Protein AF-A0A699WCF1-F1 (afdb_monomer)

pLDDT: mean 75.1, std 11.13, range [39.31, 93.75]

Sequence (59 aa):
GTVSKEKRVEDVPVVRNFPGVFPEDLPGLPSPRQVEFRIDLIPGATPVAQPGTDTMSSK

Mean predicted aligned error: 17.05 Å

Organism: Tanacetum cinerariifolium (NCBI:txid118510)

Foldseek 3Di:
DDDDDDQDPVNDPDPPDPDCPDPPDDDPDPDDDPDDDDDDDDPPDDDDDDPPPPPPPDD

Radius of gyration: 25.82 Å; Cα contacts (8 Å, |Δi|>4): 0; chains: 1; bounding box: 88×29×39 Å

Solvent-accessible surface area (backbone atoms only — not comparable to full-atom values): 4723 Å² total; per-residue (Å²): 131,86,82,75,78,80,83,51,79,86,74,53,86,76,86,84,79,70,89,70,79,67,60,98,59,82,77,71,83,74,75,91,66,98,66,86,85,82,82,87,73,64,93,86,71,73,91,84,83,79,81,80,82,78,71,79,80,82,127

Secondary structure (DSSP, 8-state):
-----PPPGGGS------TTSS-SSPPPPPS--------PPPTT---------------

Structure (mmCIF, N/CA/C/O backbone):
data_AF-A0A699WCF1-F1
#
_entry.id   AF-A0A699WCF1-F1
#
loop_
_atom_site.group_PDB
_atom_site.id
_atom_site.type_symbol
_atom_site.label_atom_id
_atom_site.label_alt_id
_atom_site.label_comp_id
_atom_site.label_asym_id
_atom_site.label_entity_id
_atom_site.label_seq_id
_atom_site.pdbx_PDB_ins_code
_atom_site.Cartn_x
_atom_site.Cartn_y
_atom_site.Cartn_z
_atom_site.occupancy
_atom_site.B_iso_or_equiv
_atom_site.auth_seq_id
_atom_site.auth_comp_id
_atom_site.auth_asym_id
_atom_site.auth_atom_id
_atom_site.pdbx_PDB_model_num
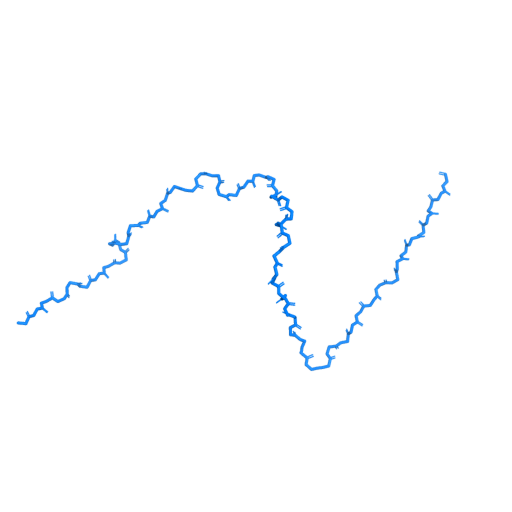ATOM 1 N N . GLY A 1 1 ? -48.080 0.305 0.073 1.00 39.31 1 GLY A N 1
ATOM 2 C CA . GLY A 1 1 ? -46.714 0.282 -0.478 1.00 39.31 1 GLY A CA 1
ATOM 3 C C . GLY A 1 1 ? -45.780 0.812 0.578 1.00 39.31 1 GLY A C 1
ATOM 4 O O . GLY A 1 1 ? -46.037 1.889 1.099 1.00 39.31 1 GLY A O 1
ATOM 5 N N . THR A 1 2 ? -44.778 0.038 0.977 1.00 41.81 2 THR A N 1
ATOM 6 C CA . THR A 1 2 ? -43.791 0.471 1.971 1.00 41.81 2 THR A CA 1
ATOM 7 C C . THR A 1 2 ? -42.873 1.501 1.328 1.00 41.81 2 THR A C 1
ATOM 9 O O . THR A 1 2 ? -42.160 1.175 0.383 1.00 41.81 2 THR A O 1
ATOM 12 N N . VAL A 1 3 ? -42.896 2.742 1.812 1.00 62.78 3 VAL A N 1
ATOM 13 C CA . VAL A 1 3 ? -41.911 3.749 1.409 1.00 62.78 3 VAL A CA 1
ATOM 14 C C . VAL A 1 3 ? -40.587 3.352 2.058 1.00 62.78 3 VAL A C 1
ATOM 16 O O . VAL A 1 3 ? -40.385 3.548 3.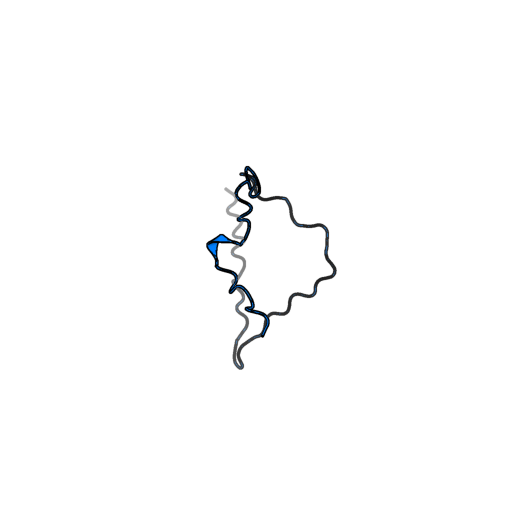255 1.00 62.78 3 VAL A O 1
ATOM 19 N N . SER A 1 4 ? -39.706 2.722 1.286 1.00 66.81 4 SER A N 1
ATOM 20 C CA . SER A 1 4 ? -38.321 2.495 1.683 1.00 66.81 4 SER A CA 1
ATOM 21 C C . SER A 1 4 ? -37.636 3.853 1.784 1.00 66.81 4 SER A C 1
ATOM 23 O O . SER A 1 4 ? -37.433 4.531 0.780 1.00 66.81 4 SER A O 1
ATOM 25 N N . LYS A 1 5 ? -37.335 4.271 3.015 1.00 71.25 5 LYS A N 1
ATOM 26 C CA . LYS A 1 5 ? -36.576 5.489 3.298 1.00 71.25 5 LYS A CA 1
ATOM 27 C C . LYS A 1 5 ? -35.189 5.332 2.670 1.00 71.25 5 LYS A C 1
ATOM 29 O O . LYS A 1 5 ? -34.423 4.464 3.086 1.00 71.25 5 LYS A O 1
ATOM 34 N N . GLU A 1 6 ? -34.904 6.127 1.648 1.00 76.81 6 GLU A N 1
ATOM 35 C CA . GLU A 1 6 ? -33.587 6.177 1.021 1.00 76.81 6 GLU A CA 1
ATOM 36 C C . GLU A 1 6 ? -32.569 6.647 2.064 1.00 76.81 6 GLU A C 1
ATOM 38 O O . GLU A 1 6 ? -32.707 7.738 2.621 1.00 76.81 6 GLU A O 1
ATOM 43 N N . LYS A 1 7 ? -31.606 5.779 2.397 1.00 78.44 7 LYS A N 1
ATOM 44 C CA . LYS A 1 7 ? -30.548 6.092 3.362 1.00 78.44 7 LYS A CA 1
ATOM 45 C C . LYS A 1 7 ? -29.602 7.090 2.713 1.00 78.44 7 LYS A C 1
ATOM 47 O O . LYS A 1 7 ? -29.047 6.799 1.652 1.00 78.44 7 LYS A O 1
ATOM 52 N N . ARG A 1 8 ? -29.433 8.251 3.337 1.00 85.06 8 ARG A N 1
ATOM 53 C CA . ARG A 1 8 ? -28.531 9.291 2.847 1.00 85.06 8 ARG A CA 1
ATOM 54 C C . ARG A 1 8 ? -27.131 9.066 3.408 1.00 85.06 8 ARG A C 1
ATOM 56 O O . ARG A 1 8 ? -26.961 8.377 4.412 1.00 85.06 8 ARG A O 1
ATOM 63 N N . VAL A 1 9 ? -26.114 9.626 2.759 1.00 76.69 9 VAL A N 1
ATOM 64 C CA . VAL A 1 9 ? -24.714 9.484 3.203 1.00 76.69 9 VAL A CA 1
ATOM 65 C C . VAL A 1 9 ? -24.528 10.061 4.610 1.00 76.69 9 VAL A C 1
ATOM 67 O O . VAL A 1 9 ? -23.743 9.538 5.396 1.00 76.69 9 VAL A O 1
ATOM 70 N N . GLU A 1 10 ? -25.316 11.073 4.963 1.00 78.00 10 GLU A N 1
ATOM 71 C CA . GLU A 1 10 ? -25.336 11.704 6.283 1.00 78.00 10 GLU A CA 1
ATOM 72 C C . GLU A 1 10 ? -25.900 10.788 7.386 1.00 78.00 10 GLU A C 1
ATOM 74 O O . GLU A 1 10 ? -25.642 11.032 8.563 1.00 78.00 10 GLU A O 1
ATOM 79 N N . ASP A 1 11 ? -26.630 9.722 7.027 1.00 84.31 11 ASP A N 1
ATOM 80 C CA . ASP A 1 11 ? -27.143 8.721 7.975 1.00 84.31 11 ASP A CA 1
ATOM 81 C C . ASP A 1 11 ? -26.075 7.679 8.364 1.00 84.31 11 ASP A C 1
ATOM 83 O O . ASP A 1 11 ? -26.306 6.840 9.240 1.00 84.31 11 ASP A O 1
ATOM 87 N N . VAL A 1 12 ? -24.909 7.689 7.706 1.00 80.88 12 VAL A N 1
ATOM 88 C CA . VAL A 1 12 ? -23.799 6.789 8.027 1.00 80.88 12 VAL A CA 1
ATOM 89 C C . VAL A 1 12 ? -23.044 7.360 9.229 1.00 80.88 12 VAL A C 1
ATOM 91 O O . VAL A 1 12 ? -22.472 8.447 9.120 1.00 80.88 12 VAL A O 1
ATOM 94 N N . PRO A 1 13 ? -22.987 6.655 10.377 1.00 76.56 13 PRO A N 1
ATOM 95 C CA . PRO A 1 13 ? -22.215 7.122 11.518 1.00 76.56 13 PRO A CA 1
ATOM 96 C C . PRO A 1 13 ? -20.735 7.179 11.131 1.00 76.56 13 PRO A C 1
ATOM 98 O O . PRO A 1 13 ? -20.062 6.156 11.004 1.00 76.56 13 PRO A O 1
ATOM 101 N N . VAL A 1 14 ? -20.226 8.393 10.921 1.00 73.31 14 VAL A N 1
ATOM 102 C CA . VAL A 1 14 ? -18.811 8.606 10.632 1.00 73.31 14 VAL A CA 1
ATOM 103 C C . VAL A 1 14 ? -18.046 8.433 11.937 1.00 73.31 14 VAL A C 1
ATOM 105 O O . VAL A 1 14 ? -18.085 9.290 12.821 1.00 73.31 14 VAL A O 1
ATOM 108 N N . VAL A 1 15 ? -17.341 7.312 12.075 1.00 70.62 15 VAL A N 1
ATOM 109 C CA . VAL A 1 15 ? -16.424 7.082 13.195 1.00 70.62 15 VAL A CA 1
ATOM 110 C C . VAL A 1 15 ? -15.246 8.050 13.038 1.00 70.62 15 VAL A C 1
ATOM 112 O O . VAL A 1 15 ? -14.301 7.781 12.303 1.00 70.62 15 VAL A O 1
ATOM 115 N N . ARG A 1 16 ? -15.324 9.224 13.676 1.00 70.06 16 ARG A N 1
ATOM 116 C CA . ARG A 1 16 ? -14.285 10.270 13.618 1.00 70.06 16 ARG A CA 1
ATOM 117 C C . ARG A 1 16 ? -13.510 10.423 14.919 1.00 70.06 16 ARG A C 1
ATOM 119 O O . ARG A 1 16 ? -13.343 11.540 15.380 1.00 70.06 16 ARG A O 1
ATO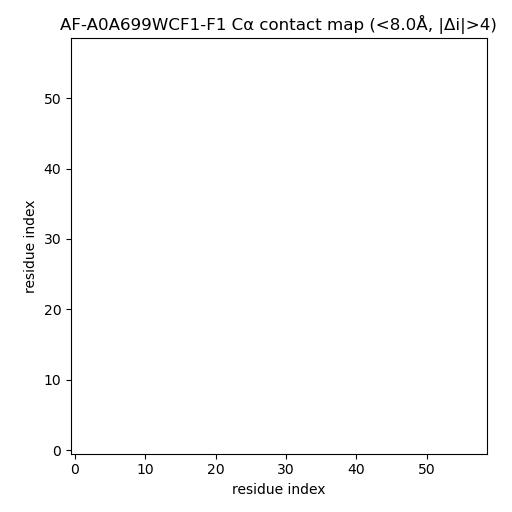M 126 N N . ASN A 1 17 ? -12.981 9.339 15.475 1.00 65.44 17 ASN A N 1
ATOM 127 C CA . ASN A 1 17 ? -11.901 9.447 16.454 1.00 65.44 17 ASN A CA 1
ATOM 128 C C . ASN A 1 17 ? -10.903 8.313 16.241 1.00 65.44 17 ASN A C 1
ATOM 130 O O . ASN A 1 17 ? -11.032 7.236 16.811 1.00 65.44 17 ASN A O 1
ATOM 134 N N . PHE A 1 18 ? -9.887 8.603 15.432 1.00 71.00 18 PHE A N 1
ATOM 135 C CA . PHE A 1 18 ? -8.673 7.802 15.326 1.00 71.00 18 PHE A CA 1
ATOM 136 C C . PHE A 1 18 ? -7.449 8.578 15.854 1.00 71.00 18 PHE A C 1
ATOM 138 O O . PHE A 1 18 ? -6.474 8.740 15.118 1.00 71.00 18 PHE A O 1
ATOM 145 N N . PRO A 1 19 ? -7.469 9.130 17.085 1.00 64.38 19 PRO A N 1
ATOM 146 C CA . PRO A 1 19 ? -6.256 9.710 17.646 1.00 64.38 19 PRO A CA 1
ATOM 147 C C . PRO A 1 19 ? -5.234 8.578 17.859 1.00 64.38 19 PRO A C 1
ATOM 149 O O . PRO A 1 19 ? -5.482 7.667 18.643 1.00 64.38 19 PRO A O 1
ATOM 152 N N . GLY A 1 20 ? -4.120 8.604 17.117 1.00 66.94 20 GLY A N 1
ATOM 153 C CA . GLY A 1 20 ? -3.009 7.653 17.276 1.00 66.94 20 GLY A CA 1
ATOM 154 C C . GLY A 1 20 ? -3.082 6.348 16.468 1.00 66.94 20 GLY A C 1
ATOM 155 O O . GLY A 1 20 ? -2.407 5.389 16.826 1.00 66.94 20 GLY A O 1
ATOM 156 N N . VAL A 1 21 ? -3.876 6.261 15.387 1.00 70.94 21 VAL A N 1
ATOM 157 C CA . VAL A 1 21 ? -3.854 5.067 14.496 1.00 70.94 21 VAL A CA 1
ATOM 158 C C . VAL A 1 21 ? -2.559 4.902 13.716 1.00 70.94 21 VAL A C 1
ATOM 160 O O . VAL A 1 21 ? -2.220 3.792 13.311 1.00 70.94 21 VAL A O 1
ATOM 163 N N . PHE A 1 22 ? -1.852 6.003 13.501 1.00 70.31 22 PHE A N 1
ATOM 164 C CA . PHE A 1 22 ? -0.514 5.982 12.951 1.00 70.31 22 PHE A CA 1
ATOM 165 C C . PHE A 1 22 ? 0.431 6.365 14.081 1.00 70.31 22 PHE A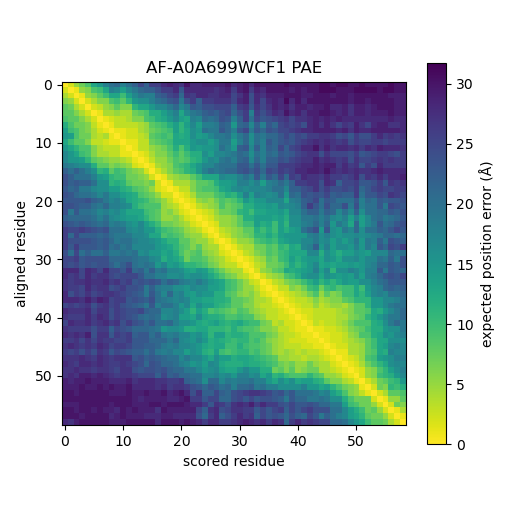 C 1
ATOM 167 O O . PHE A 1 22 ? 0.359 7.506 14.536 1.00 70.31 22 PHE A O 1
ATOM 174 N N . PRO A 1 23 ? 1.249 5.428 14.580 1.00 74.00 23 PRO A N 1
ATOM 175 C CA . PRO A 1 23 ? 2.337 5.789 15.474 1.00 74.00 23 PRO A CA 1
ATOM 176 C C . PRO A 1 23 ? 3.326 6.705 14.738 1.00 74.00 23 PRO A C 1
ATOM 178 O O . PRO A 1 23 ? 3.511 6.578 13.524 1.00 74.00 23 PRO A O 1
ATOM 181 N N . GLU A 1 24 ? 3.942 7.638 15.464 1.00 77.50 24 GLU A N 1
ATOM 182 C CA . GLU A 1 24 ? 4.979 8.537 14.937 1.00 77.50 24 GLU A CA 1
ATOM 183 C C . GLU A 1 24 ? 6.190 7.754 14.402 1.00 77.50 24 GLU A C 1
ATOM 185 O O . GLU A 1 24 ? 6.807 8.162 13.418 1.00 77.50 24 GLU A O 1
ATOM 190 N N . ASP A 1 25 ? 6.464 6.595 15.006 1.00 81.00 25 ASP A N 1
ATOM 191 C CA . ASP A 1 25 ? 7.44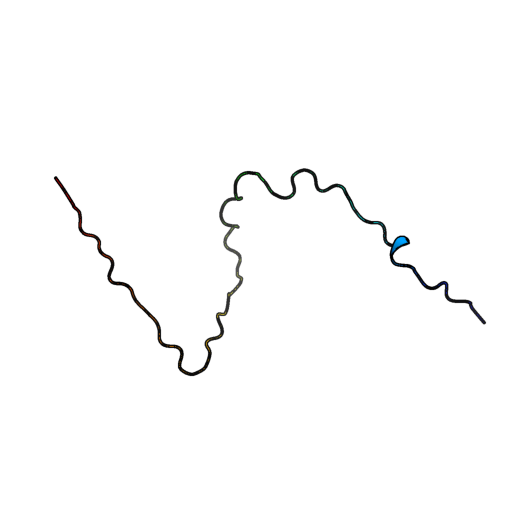9 5.616 14.556 1.00 81.00 25 ASP A CA 1
ATOM 192 C C . ASP A 1 25 ? 6.759 4.422 13.885 1.00 81.00 25 ASP A C 1
ATOM 194 O O . ASP A 1 25 ? 5.731 3.932 14.356 1.00 81.00 25 ASP A O 1
ATOM 198 N N . LEU A 1 26 ? 7.337 3.896 12.799 1.00 78.75 26 LEU A N 1
ATOM 199 C CA . LEU A 1 26 ? 6.788 2.712 12.134 1.00 78.75 26 LEU A CA 1
ATOM 200 C C . LEU A 1 26 ? 6.788 1.518 13.104 1.00 78.75 26 LEU A C 1
ATOM 202 O O . LEU A 1 26 ? 7.838 1.211 13.681 1.00 78.75 26 LEU A O 1
ATOM 206 N N . PRO A 1 27 ? 5.660 0.795 13.266 1.00 71.56 27 PRO A N 1
ATOM 207 C CA . PRO A 1 27 ? 5.683 -0.443 14.023 1.00 71.56 27 PRO A CA 1
ATOM 208 C C . PRO A 1 27 ? 6.684 -1.385 13.351 1.00 71.56 27 PRO A C 1
ATOM 210 O O . PRO A 1 27 ? 6.792 -1.417 12.121 1.00 71.56 27 PRO A O 1
ATOM 213 N N . GLY A 1 28 ? 7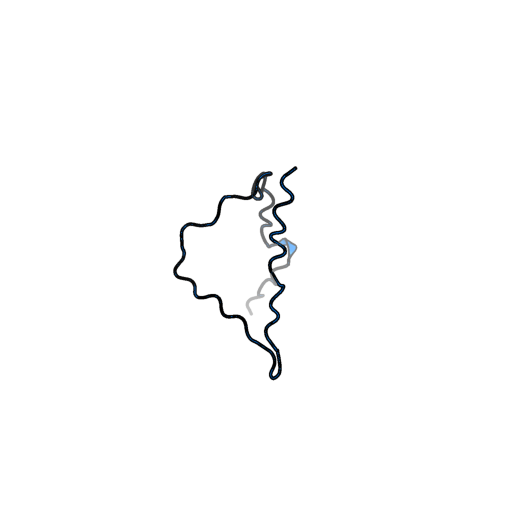.436 -2.136 14.159 1.00 76.94 28 GLY A N 1
ATOM 214 C CA . GLY A 1 28 ? 8.369 -3.136 13.647 1.00 76.94 28 GLY A CA 1
ATOM 215 C C . GLY A 1 28 ? 7.692 -4.093 12.660 1.00 76.94 28 GLY A C 1
ATOM 216 O O . GLY A 1 28 ? 6.462 -4.172 12.588 1.00 76.94 28 GLY A O 1
ATOM 217 N N . LEU A 1 29 ? 8.500 -4.832 11.894 1.00 78.56 29 LEU A N 1
ATOM 218 C CA . LEU A 1 29 ? 7.976 -5.795 10.926 1.00 78.56 29 LEU A CA 1
ATOM 219 C C . LEU A 1 29 ? 6.908 -6.680 11.589 1.00 78.56 29 LEU A C 1
ATOM 221 O O . LEU A 1 29 ? 7.138 -7.181 12.696 1.00 78.56 29 LEU A O 1
ATOM 225 N N . PRO A 1 30 ? 5.740 -6.874 10.948 1.00 72.69 30 PRO A N 1
ATOM 226 C CA . PRO A 1 30 ? 4.729 -7.763 11.494 1.00 72.69 30 PRO A CA 1
ATOM 227 C C . PRO A 1 30 ? 5.352 -9.143 11.719 1.00 72.69 30 PRO A C 1
ATOM 229 O O . PRO A 1 30 ? 6.216 -9.568 10.948 1.00 72.69 30 PRO A O 1
ATOM 232 N N . SER A 1 31 ? 4.895 -9.860 12.752 1.00 76.06 31 SER A N 1
ATOM 233 C CA . SER A 1 31 ? 5.263 -11.268 12.941 1.00 76.06 31 SER A CA 1
ATOM 234 C C . SER A 1 31 ? 5.103 -12.012 11.612 1.00 76.06 31 SER A C 1
ATOM 236 O O . SER A 1 31 ? 4.139 -11.703 10.903 1.00 76.06 31 SER A O 1
ATOM 238 N N . PRO A 1 32 ? 5.995 -12.959 11.262 1.00 76.50 32 PRO A N 1
ATOM 239 C CA . PRO A 1 32 ? 5.944 -13.650 9.980 1.00 76.50 32 PRO A CA 1
ATOM 240 C C . PRO A 1 32 ? 4.531 -14.169 9.710 1.00 76.50 32 PRO A C 1
ATOM 242 O O . PRO A 1 32 ? 4.052 -15.094 10.363 1.00 76.50 32 PRO A O 1
ATOM 245 N N . ARG A 1 33 ? 3.821 -13.520 8.786 1.00 71.12 33 ARG A N 1
ATOM 246 C CA . ARG A 1 33 ? 2.510 -13.980 8.334 1.00 71.12 33 ARG A CA 1
ATOM 247 C C . ARG A 1 33 ? 2.772 -14.965 7.203 1.00 71.12 33 ARG A C 1
ATOM 249 O O . ARG A 1 33 ? 3.592 -14.675 6.337 1.00 71.12 33 ARG A O 1
ATOM 256 N N . GLN A 1 34 ? 2.073 -16.101 7.177 1.00 74.75 34 GLN A N 1
ATOM 257 C CA . GLN A 1 34 ? 2.046 -17.001 6.014 1.00 74.75 34 GLN A CA 1
ATOM 258 C C . GLN A 1 34 ? 1.238 -16.361 4.874 1.00 74.75 34 GLN A C 1
ATOM 260 O O . GLN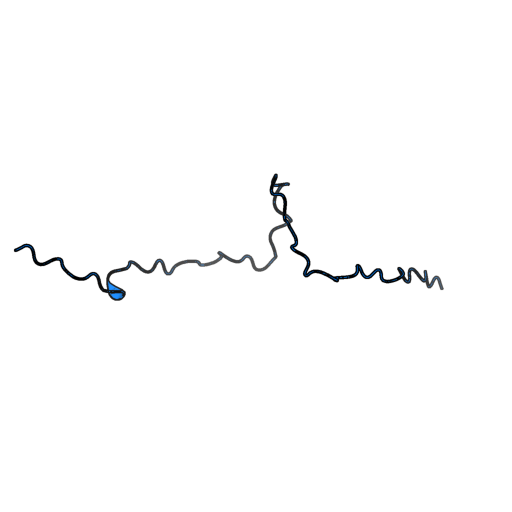 A 1 34 ? 0.192 -16.867 4.477 1.00 74.75 34 GLN A O 1
A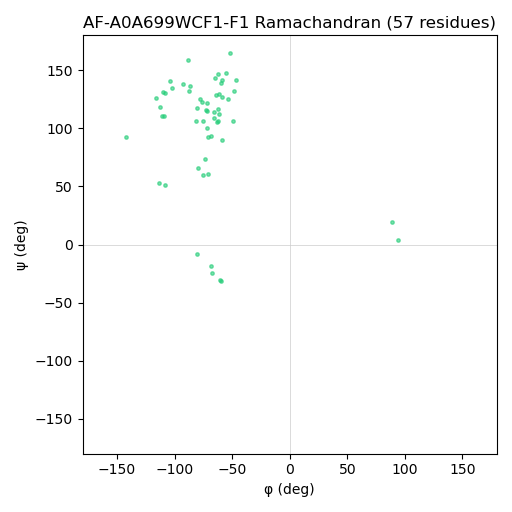TOM 265 N N . VAL A 1 35 ? 1.666 -15.200 4.388 1.00 73.81 35 VAL A N 1
ATOM 266 C CA . VAL A 1 35 ? 1.097 -14.592 3.191 1.00 73.81 35 VAL A CA 1
ATOM 267 C C . VAL A 1 35 ? 2.165 -14.621 2.110 1.00 73.81 35 VAL A C 1
ATOM 269 O O . VAL A 1 35 ? 3.259 -14.083 2.266 1.00 73.81 35 VAL A O 1
ATOM 272 N N . GLU A 1 36 ? 1.860 -15.331 1.032 1.00 77.25 36 GLU A N 1
ATOM 273 C CA . GLU A 1 36 ? 2.682 -15.357 -0.168 1.00 77.25 36 GLU A CA 1
ATOM 274 C C . GLU A 1 36 ? 2.344 -14.102 -0.979 1.00 77.25 36 GLU A C 1
ATOM 276 O O . GLU A 1 36 ? 1.257 -13.993 -1.549 1.00 77.25 36 GLU A O 1
ATOM 281 N N . PHE A 1 37 ? 3.247 -13.119 -0.996 1.00 73.94 37 PHE A N 1
ATOM 282 C CA . PHE A 1 37 ? 3.118 -11.986 -1.908 1.00 73.94 37 PHE A CA 1
ATOM 283 C C . PHE A 1 37 ? 3.570 -12.418 -3.302 1.00 73.94 37 PHE A C 1
ATOM 285 O O . PHE A 1 37 ? 4.689 -12.899 -3.479 1.00 73.94 37 PHE A O 1
ATOM 292 N N . ARG A 1 38 ? 2.696 -12.233 -4.293 1.00 85.25 38 ARG A N 1
ATOM 293 C CA . ARG A 1 38 ? 2.996 -12.469 -5.709 1.00 85.25 38 ARG A CA 1
ATOM 294 C C . ARG A 1 38 ? 3.247 -11.132 -6.390 1.00 85.25 38 ARG A C 1
ATOM 296 O O . ARG A 1 38 ? 2.506 -10.180 -6.161 1.00 85.25 38 ARG A O 1
ATOM 303 N N . ILE A 1 39 ? 4.296 -11.068 -7.203 1.00 86.12 39 ILE A N 1
ATOM 304 C CA . ILE A 1 39 ? 4.584 -9.920 -8.062 1.00 86.12 39 ILE A CA 1
ATOM 305 C C . ILE A 1 39 ? 4.358 -10.389 -9.491 1.00 86.12 39 ILE A C 1
ATOM 307 O O . ILE A 1 39 ? 5.122 -11.206 -10.005 1.00 86.12 39 ILE A O 1
ATOM 311 N N . ASP A 1 40 ? 3.303 -9.879 -10.114 1.00 90.12 40 ASP A N 1
ATOM 312 C CA . ASP A 1 40 ? 3.025 -10.169 -11.512 1.00 90.12 40 ASP A CA 1
ATOM 313 C C . ASP A 1 40 ? 3.974 -9.350 -12.390 1.00 90.12 40 ASP A C 1
ATOM 315 O O . ASP A 1 40 ? 4.032 -8.121 -12.311 1.00 90.12 40 ASP A O 1
ATOM 319 N N . LEU A 1 41 ? 4.741 -10.043 -13.228 1.00 89.38 41 LEU A N 1
ATOM 320 C CA . LEU A 1 41 ? 5.604 -9.411 -14.215 1.00 89.38 41 LEU A CA 1
ATOM 321 C C . LEU A 1 41 ? 4.854 -9.272 -15.535 1.00 89.38 41 LEU A C 1
ATOM 323 O O . LEU A 1 41 ? 4.197 -10.205 -15.998 1.00 89.38 41 LEU A O 1
ATOM 327 N N . ILE A 1 42 ? 5.009 -8.121 -16.185 1.00 93.75 42 ILE A N 1
ATOM 328 C CA . ILE A 1 42 ? 4.614 -7.995 -17.587 1.00 93.75 42 ILE A CA 1
ATOM 329 C C . ILE A 1 42 ? 5.498 -8.918 -18.448 1.00 93.75 42 ILE A C 1
ATOM 331 O O . ILE A 1 42 ? 6.696 -9.055 -18.165 1.00 93.75 42 ILE A O 1
ATOM 335 N N . PRO A 1 43 ? 4.958 -9.547 -19.509 1.00 92.19 43 PRO A N 1
ATOM 336 C CA . PRO A 1 43 ? 5.765 -10.336 -20.433 1.00 92.19 43 PRO A CA 1
ATOM 337 C C . PRO A 1 43 ? 6.938 -9.512 -20.985 1.00 92.19 43 PRO A C 1
ATOM 339 O O . PRO A 1 43 ? 6.737 -8.426 -21.523 1.00 92.19 43 PRO A O 1
ATOM 342 N N . GLY A 1 44 ? 8.163 -10.025 -20.839 1.00 91.31 44 GLY A N 1
ATOM 343 C CA . GLY A 1 44 ? 9.388 -9.346 -21.281 1.00 91.31 44 GLY A CA 1
ATOM 344 C C . GLY A 1 44 ? 10.096 -8.498 -20.217 1.00 91.31 44 GLY A C 1
ATOM 345 O O . GLY A 1 44 ? 11.104 -7.870 -20.532 1.00 91.31 44 GLY A O 1
ATOM 346 N N . ALA A 1 45 ? 9.619 -8.483 -18.967 1.00 91.56 45 ALA A N 1
ATOM 347 C CA . ALA A 1 45 ? 10.372 -7.900 -17.859 1.00 91.56 45 ALA A CA 1
ATOM 348 C C . ALA A 1 45 ? 11.679 -8.678 -17.605 1.00 91.56 45 ALA A C 1
ATOM 350 O O . ALA A 1 45 ? 11.664 -9.896 -17.421 1.00 91.56 45 ALA A O 1
ATOM 351 N N . THR A 1 46 ? 12.801 -7.959 -17.552 1.00 90.31 46 THR A N 1
ATOM 352 C CA . THR A 1 46 ? 14.131 -8.526 -17.292 1.00 90.31 46 THR A CA 1
ATOM 353 C C . THR A 1 46 ? 14.598 -8.130 -15.888 1.00 90.31 46 THR A C 1
ATOM 355 O O . THR A 1 46 ? 14.546 -6.941 -15.562 1.00 90.31 46 THR A O 1
ATOM 358 N N . PRO A 1 47 ? 15.070 -9.071 -15.048 1.00 85.94 47 PRO A N 1
ATOM 359 C CA . PRO A 1 47 ? 15.643 -8.743 -13.746 1.00 85.94 47 PRO A CA 1
ATOM 360 C C . PRO A 1 47 ? 16.857 -7.820 -13.881 1.00 85.94 47 PRO A C 1
ATOM 362 O O . PRO A 1 47 ? 17.704 -8.024 -14.750 1.00 85.94 47 PRO A O 1
ATOM 365 N N . VAL A 1 48 ? 16.966 -6.834 -12.993 1.00 88.19 48 VAL A N 1
ATOM 366 C CA . VAL A 1 48 ? 18.145 -5.968 -12.889 1.00 88.19 48 VAL A CA 1
ATOM 367 C C . VAL A 1 48 ? 18.897 -6.283 -11.601 1.00 88.19 48 VAL A C 1
ATOM 369 O O . VAL A 1 48 ? 18.301 -6.357 -10.529 1.00 88.19 48 VAL A O 1
ATOM 372 N N . ALA A 1 49 ? 20.211 -6.464 -11.709 1.00 84.44 49 ALA A N 1
ATOM 373 C CA . ALA A 1 49 ? 21.113 -6.567 -10.570 1.00 84.44 49 ALA A CA 1
ATOM 374 C C . ALA A 1 49 ? 22.081 -5.382 -10.615 1.00 84.44 49 ALA A C 1
ATOM 376 O O . ALA A 1 49 ? 22.740 -5.157 -11.630 1.00 84.44 49 ALA A O 1
ATOM 377 N N . GLN A 1 50 ? 22.164 -4.618 -9.526 1.00 83.19 50 GLN A N 1
ATOM 378 C CA . GLN A 1 50 ? 23.243 -3.650 -9.351 1.00 83.19 50 GLN A CA 1
ATOM 379 C C . GLN A 1 50 ? 24.435 -4.365 -8.704 1.00 83.19 50 GLN 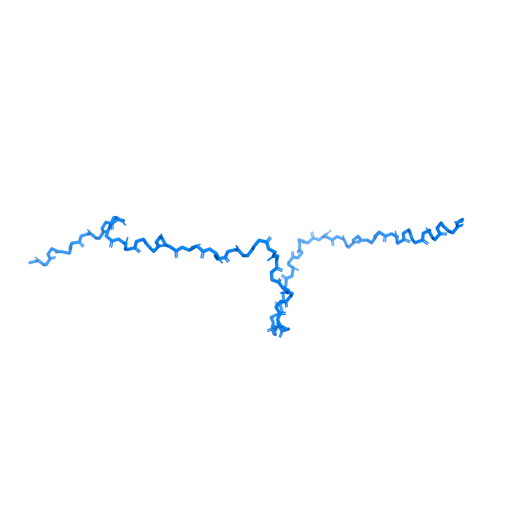A C 1
ATOM 381 O O . GLN A 1 50 ? 24.240 -5.080 -7.718 1.00 83.19 50 GLN A O 1
ATOM 386 N N . PRO A 1 51 ? 25.662 -4.202 -9.230 1.00 80.31 51 PRO A N 1
ATOM 387 C CA . PRO A 1 51 ? 26.857 -4.658 -8.536 1.00 80.31 51 PRO A CA 1
ATOM 388 C C . PRO A 1 51 ? 26.927 -3.970 -7.172 1.00 80.31 51 PRO A C 1
ATOM 390 O O . PRO A 1 51 ? 26.851 -2.743 -7.102 1.00 80.31 51 PRO A O 1
ATOM 393 N N . GLY A 1 52 ? 27.063 -4.748 -6.096 1.00 79.69 52 GLY A N 1
ATOM 394 C CA . GLY A 1 52 ? 27.344 -4.195 -4.777 1.00 79.69 52 GLY A CA 1
ATOM 395 C C . GLY A 1 52 ? 28.695 -3.497 -4.833 1.00 79.69 52 GLY A C 1
ATOM 396 O O . GLY A 1 52 ? 29.729 -4.154 -4.935 1.00 79.69 52 GLY A O 1
ATOM 397 N N . THR A 1 53 ? 28.708 -2.167 -4.830 1.00 72.25 53 THR A N 1
ATOM 398 C CA . THR A 1 53 ? 29.950 -1.408 -4.686 1.00 72.25 53 THR A CA 1
ATOM 399 C C . THR A 1 53 ? 30.323 -1.383 -3.211 1.00 72.25 53 THR A C 1
ATOM 401 O O . THR A 1 53 ? 30.325 -0.326 -2.582 1.00 72.25 53 THR A O 1
ATOM 404 N N . ASP A 1 54 ? 30.646 -2.551 -2.658 1.00 68.94 54 ASP A N 1
ATOM 405 C CA . ASP A 1 54 ? 31.310 -2.667 -1.362 1.00 68.94 54 ASP A CA 1
ATOM 406 C C . ASP A 1 54 ? 32.786 -2.295 -1.550 1.00 68.94 54 ASP A C 1
ATOM 408 O O . ASP A 1 54 ? 33.707 -3.081 -1.328 1.00 68.94 54 ASP A O 1
ATOM 412 N N . THR A 1 55 ? 33.038 -1.068 -2.011 1.00 72.00 55 THR A N 1
ATOM 413 C CA . THR A 1 55 ? 34.357 -0.468 -1.872 1.00 72.00 55 THR A CA 1
ATOM 414 C C . THR A 1 55 ? 34.498 -0.152 -0.392 1.00 72.00 55 THR A C 1
ATOM 416 O O . THR A 1 55 ? 34.072 0.906 0.072 1.00 72.00 55 THR A O 1
ATOM 419 N N . MET A 1 56 ? 35.072 -1.087 0.368 1.00 57.31 56 MET A N 1
ATOM 420 C CA . MET A 1 56 ? 35.630 -0.793 1.684 1.00 57.31 56 MET A CA 1
ATOM 421 C C . MET A 1 56 ? 36.710 0.273 1.496 1.00 57.31 56 MET A C 1
ATOM 423 O O . MET A 1 56 ? 37.876 -0.021 1.243 1.00 57.31 56 MET A O 1
ATOM 427 N N . SER A 1 57 ? 36.309 1.538 1.585 1.00 62.97 57 SER A N 1
ATOM 428 C CA . SER A 1 57 ? 37.224 2.658 1.731 1.00 62.97 57 SER A CA 1
ATOM 429 C C . SER A 1 57 ? 37.752 2.639 3.164 1.00 62.97 57 SER A C 1
ATOM 431 O O . SER A 1 57 ? 37.347 3.446 3.997 1.00 62.97 57 SER A O 1
ATOM 433 N N . SER A 1 58 ? 38.638 1.691 3.467 1.00 59.56 58 SER A N 1
ATOM 434 C CA . SER A 1 58 ? 39.530 1.815 4.614 1.00 59.56 58 SER A CA 1
ATOM 435 C C . SER A 1 58 ? 40.577 2.875 4.290 1.00 59.56 58 SER A C 1
ATOM 437 O O . SER A 1 58 ? 41.413 2.687 3.405 1.00 59.56 58 SER A O 1
ATOM 439 N N . LYS A 1 59 ? 40.541 3.978 5.031 1.00 49.88 59 LYS A N 1
ATOM 440 C CA . LYS A 1 59 ? 41.720 4.777 5.349 1.00 49.88 59 LYS A CA 1
ATOM 441 C C . LYS A 1 59 ? 41.677 5.135 6.826 1.00 49.88 59 LYS A C 1
ATOM 443 O O . LYS A 1 59 ? 40.554 5.335 7.334 1.00 49.88 59 LYS A O 1
#